Protein AF-A0A3P7IH01-F1 (afdb_monomer_lite)

Secondary structure (DSSP, 8-state):
-PPPPPPPP----PPPPPPPP----------SSS---S----SSHHHHHHHT--PPPTT-GGGSTT----TTHHHHHHHHHHHHTT--EEEE---TTS---HHHHHHHHHHHHHHHHTT-EEEE----S-GGG--HHHHHHHHHHHHHTT-S--

Foldseek 3Di:
DDDDDDDDDDDDDDDDDDDDDDDPDDDDDDDDDDDDDDDPDDPALLRCLQPPPPDDFQLVQVPDPPDDDDPCSNVVSVVSCVVQVRADEFEDEEAQQDADDPVVVVVLSNRLSNNVSRVHYYYHHYPCVDVVRHDVVSVVNVVVVSVVSVRDDD

Radius of gyration: 26.57 Å; chains: 1; bounding box: 42×63×87 Å

Sequence (154 aa):
MQPTMEEKPQEKKSVPKKNAEPKVNGLATVQENGFLEEGDGAATIEELMRTRAHFHKVGENYMTDGYITTPKTKELLKKHLEATGGKVITRFPPEPNGVLHIGHAKAININFGYAKAHNGLCNLRFDDTNPEKEEEKFFTAIEDMVHWLGKLSL

Structure (mmCIF, N/CA/C/O backbone):
data_AF-A0A3P7IH01-F1
#
_entry.id   AF-A0A3P7IH01-F1
#
loop_
_atom_site.group_PDB
_atom_site.id
_atom_site.type_symbol
_atom_site.label_atom_id
_atom_site.label_alt_id
_atom_site.label_comp_id
_atom_site.label_asym_id
_atom_site.label_entity_id
_atom_site.label_seq_id
_atom_site.pdbx_PDB_ins_code
_atom_site.Cartn_x
_atom_site.Cartn_y
_atom_site.Cartn_z
_atom_site.occupancy
_atom_site.B_iso_or_equiv
_atom_site.auth_seq_id
_atom_site.auth_comp_id
_atom_site.auth_asym_id
_atom_site.auth_atom_id
_atom_site.pdbx_PDB_model_num
ATOM 1 N N . MET A 1 1 ? -13.725 -37.115 -66.832 1.00 45.69 1 MET A N 1
ATOM 2 C CA . MET A 1 1 ? -12.923 -38.125 -66.111 1.00 45.69 1 MET A CA 1
ATOM 3 C C . MET A 1 1 ? -12.511 -37.515 -64.785 1.00 45.69 1 MET A C 1
ATOM 5 O O . MET A 1 1 ? -11.714 -36.589 -64.784 1.00 45.69 1 MET A O 1
ATOM 9 N N . GLN A 1 2 ? -13.150 -37.926 -63.692 1.00 40.12 2 GLN A N 1
ATOM 10 C CA . GLN A 1 2 ? -12.782 -37.510 -62.336 1.00 40.12 2 GLN A CA 1
ATOM 11 C C . GLN A 1 2 ? -11.767 -38.531 -61.791 1.00 40.12 2 GLN A C 1
ATOM 13 O O . GLN A 1 2 ? -12.016 -39.726 -61.963 1.00 40.12 2 GLN A O 1
ATOM 18 N N . PRO A 1 3 ? -10.638 -38.121 -61.188 1.00 46.41 3 PRO A N 1
ATOM 19 C CA . PRO A 1 3 ? -9.708 -39.064 -60.583 1.00 46.41 3 PRO A CA 1
ATOM 20 C C . PRO A 1 3 ? -10.254 -39.563 -59.242 1.00 46.41 3 PRO A C 1
ATOM 22 O O . PRO A 1 3 ? -10.639 -38.778 -58.376 1.00 46.41 3 PRO A O 1
ATOM 25 N N . THR A 1 4 ? -10.276 -40.882 -59.089 1.00 40.44 4 THR A N 1
ATOM 26 C CA . THR A 1 4 ? -10.541 -41.611 -57.848 1.00 40.44 4 THR A CA 1
ATOM 27 C C . THR A 1 4 ? -9.437 -41.330 -56.828 1.00 40.44 4 THR A C 1
ATOM 29 O O . THR A 1 4 ? -8.260 -41.515 -57.130 1.00 40.44 4 THR A O 1
ATOM 32 N N . MET A 1 5 ? -9.809 -40.880 -55.628 1.00 36.41 5 MET A N 1
ATOM 33 C CA . MET A 1 5 ? -8.887 -40.743 -54.500 1.00 36.41 5 MET A CA 1
ATOM 34 C C . MET A 1 5 ? -8.614 -42.127 -53.895 1.00 36.41 5 MET A C 1
ATOM 36 O O . MET A 1 5 ? -9.537 -42.795 -53.437 1.00 36.41 5 MET A O 1
ATOM 40 N N . GLU A 1 6 ? -7.353 -42.552 -53.907 1.00 42.59 6 GLU A N 1
ATOM 41 C CA . GLU A 1 6 ? -6.864 -43.718 -53.164 1.00 42.59 6 GLU A CA 1
ATOM 42 C C . GLU A 1 6 ? -6.748 -43.369 -51.669 1.00 42.59 6 GLU A C 1
ATOM 44 O O . GLU A 1 6 ? -6.002 -42.463 -51.284 1.00 42.59 6 GLU A O 1
ATOM 49 N N . GLU A 1 7 ? -7.482 -44.086 -50.814 1.00 39.97 7 GLU A N 1
ATOM 50 C CA . GLU A 1 7 ? -7.327 -44.027 -49.356 1.00 39.97 7 GLU A CA 1
ATOM 51 C C . GLU A 1 7 ? -5.996 -44.667 -48.928 1.00 39.97 7 GLU A C 1
ATOM 53 O O . GLU A 1 7 ? -5.745 -45.850 -49.166 1.00 39.97 7 GLU A O 1
ATOM 58 N N . LYS A 1 8 ? -5.144 -43.890 -48.248 1.00 40.56 8 LYS A N 1
ATOM 59 C CA . LYS A 1 8 ? -3.957 -44.401 -47.542 1.00 40.56 8 LYS A CA 1
ATOM 60 C C . LYS A 1 8 ? -4.315 -44.853 -46.115 1.00 40.56 8 LYS A C 1
ATOM 62 O O . LYS A 1 8 ? -5.170 -44.227 -45.488 1.00 40.56 8 LYS A O 1
ATOM 67 N N . PRO A 1 9 ? -3.639 -45.879 -45.556 1.00 35.44 9 PRO A N 1
ATOM 68 C CA . PRO A 1 9 ? -3.976 -46.436 -44.245 1.00 35.44 9 PRO A CA 1
ATOM 69 C C . PRO A 1 9 ? -3.736 -45.441 -43.102 1.00 35.44 9 PRO A C 1
ATOM 71 O O . PRO A 1 9 ? -2.691 -44.794 -43.033 1.00 35.44 9 PRO A O 1
ATOM 74 N N . GLN A 1 10 ? -4.695 -45.358 -42.177 1.00 36.25 10 GLN A N 1
ATOM 75 C CA . GLN A 1 10 ? -4.610 -44.553 -40.959 1.00 36.25 10 GLN A CA 1
ATOM 76 C C . GLN A 1 10 ? -3.562 -45.113 -39.986 1.00 36.25 10 GLN A C 1
ATOM 78 O O . GLN A 1 10 ? -3.721 -46.189 -39.407 1.00 36.25 10 GLN A O 1
ATOM 83 N N . GLU A 1 11 ? -2.508 -44.337 -39.758 1.00 35.19 11 GLU A N 1
ATOM 84 C CA . GLU A 1 11 ? -1.522 -44.567 -38.706 1.00 35.19 11 GLU A CA 1
ATOM 85 C C . GLU A 1 11 ? -2.093 -44.075 -37.361 1.00 35.19 11 GLU A C 1
ATOM 87 O O . GLU A 1 11 ? -2.441 -42.901 -37.198 1.00 35.19 11 GLU A O 1
ATOM 92 N N . LYS A 1 12 ? -2.242 -44.986 -36.388 1.00 32.56 12 LYS A N 1
ATOM 93 C CA . LYS A 1 12 ? -2.758 -44.690 -35.041 1.00 32.56 12 LYS A CA 1
ATOM 94 C C . LYS A 1 12 ? -1.818 -43.726 -34.310 1.00 32.56 12 LYS A C 1
ATOM 96 O O . LYS A 1 12 ? -0.828 -44.152 -33.721 1.00 32.56 12 LYS A O 1
ATOM 101 N N . LYS A 1 13 ? -2.155 -42.435 -34.281 1.00 33.88 13 LYS A N 1
ATOM 102 C CA . LYS A 1 13 ? -1.492 -41.461 -33.404 1.00 33.88 13 LYS A CA 1
ATOM 103 C C . LYS A 1 13 ? -2.067 -41.551 -31.992 1.00 33.88 13 LYS A C 1
ATOM 105 O O . LYS A 1 13 ? -3.245 -41.302 -31.752 1.00 33.88 13 LYS A O 1
ATOM 110 N N . SER A 1 14 ? -1.198 -41.945 -31.070 1.00 34.38 14 SER A N 1
ATOM 111 C CA . SER A 1 14 ? -1.418 -41.994 -29.629 1.00 34.38 14 SER A CA 1
ATOM 112 C C . SER A 1 14 ? -1.836 -40.633 -29.066 1.00 34.38 14 SER A C 1
ATOM 114 O O . SER A 1 14 ? -1.200 -39.616 -29.338 1.00 34.38 14 SER A O 1
ATOM 116 N N . VAL A 1 15 ? -2.882 -40.644 -28.242 1.00 38.31 15 VAL A N 1
ATOM 117 C CA . VAL A 1 15 ? -3.425 -39.499 -27.498 1.00 38.31 15 VAL A CA 1
ATOM 118 C C . VAL A 1 15 ? -2.343 -38.858 -26.605 1.00 38.31 15 VAL A C 1
ATOM 120 O O . VAL A 1 15 ? -1.690 -39.590 -25.853 1.00 38.31 15 VAL A O 1
ATOM 123 N N . PRO A 1 16 ? -2.155 -37.522 -26.614 1.00 34.38 16 PRO A N 1
ATOM 124 C CA . PRO A 1 16 ? -1.262 -36.853 -25.672 1.00 34.38 16 PRO A CA 1
ATOM 125 C C . PRO A 1 16 ? -1.839 -36.939 -24.255 1.00 34.38 16 PRO A C 1
ATOM 127 O O . PRO A 1 16 ? -2.965 -36.512 -23.995 1.00 34.38 16 PRO A O 1
ATOM 130 N N . LYS A 1 17 ? -1.066 -37.513 -23.329 1.00 36.84 17 LYS A N 1
ATOM 131 C CA . LYS A 1 17 ? -1.395 -37.556 -21.900 1.00 36.84 17 LYS A CA 1
ATOM 132 C C . LYS A 1 17 ? -1.439 -36.130 -21.338 1.00 36.84 17 LYS A C 1
ATOM 134 O O . LYS A 1 17 ? -0.552 -35.328 -21.613 1.00 36.84 17 LYS A O 1
ATOM 139 N N . LYS A 1 18 ? -2.468 -35.844 -20.531 1.00 33.91 18 LYS A N 1
ATOM 140 C CA . LYS A 1 18 ? -2.603 -34.624 -19.722 1.00 33.91 18 LYS A CA 1
ATOM 141 C C . LYS A 1 18 ? -1.321 -34.400 -18.912 1.00 33.91 18 LYS A C 1
ATOM 143 O O . LYS A 1 18 ? -0.976 -35.245 -18.087 1.00 33.91 18 LYS A O 1
ATOM 148 N N . ASN A 1 19 ? -0.647 -33.274 -19.133 1.00 32.19 19 ASN A N 1
ATOM 149 C CA . ASN A 1 19 ? 0.441 -32.836 -18.266 1.00 32.19 19 ASN A CA 1
ATOM 150 C C . ASN A 1 19 ? -0.151 -32.436 -16.913 1.00 32.19 19 ASN A C 1
ATOM 152 O O . ASN A 1 19 ? -0.986 -31.538 -16.831 1.00 32.19 19 ASN A O 1
ATOM 156 N N . ALA A 1 20 ? 0.248 -33.170 -15.878 1.00 35.03 20 ALA A N 1
ATOM 157 C CA . ALA A 1 20 ? -0.056 -32.871 -14.492 1.00 35.03 20 ALA A CA 1
ATOM 158 C C . ALA A 1 20 ? 0.712 -31.619 -14.046 1.00 35.03 20 ALA A C 1
ATOM 160 O O . ALA A 1 20 ? 1.873 -31.431 -14.412 1.00 35.03 20 ALA A O 1
ATOM 161 N N . GLU A 1 21 ? 0.053 -30.785 -13.247 1.00 35.62 21 GLU A N 1
ATOM 162 C CA . GLU A 1 21 ? 0.650 -29.654 -12.537 1.00 35.62 21 GLU A CA 1
ATOM 163 C C . GLU A 1 21 ? 1.871 -30.115 -11.716 1.00 35.62 21 GLU A C 1
ATOM 165 O O . GLU A 1 21 ? 1.840 -31.207 -11.129 1.00 35.62 21 GLU A O 1
ATOM 170 N N . PRO A 1 22 ? 2.958 -29.324 -11.649 1.00 32.50 22 PRO A N 1
ATOM 171 C CA . PRO A 1 22 ? 4.125 -29.707 -10.877 1.00 32.50 22 PRO A CA 1
ATOM 172 C C . PRO A 1 22 ? 3.792 -29.639 -9.384 1.00 32.50 22 PRO A C 1
ATOM 174 O O . PRO A 1 22 ? 3.642 -28.568 -8.798 1.00 32.50 22 PRO A O 1
ATOM 177 N N . LYS A 1 23 ? 3.696 -30.817 -8.763 1.00 32.00 23 LYS A N 1
ATOM 178 C CA . LYS A 1 23 ? 3.691 -30.981 -7.310 1.00 32.00 23 LYS A CA 1
ATOM 179 C C . LYS A 1 23 ? 5.056 -30.554 -6.774 1.00 32.00 23 LYS A C 1
ATOM 181 O O . LYS A 1 23 ? 6.050 -31.244 -6.996 1.00 32.00 23 LYS A O 1
ATOM 186 N N . VAL A 1 24 ? 5.105 -29.424 -6.075 1.00 32.66 24 VAL A N 1
ATOM 187 C CA . VAL A 1 24 ? 6.288 -29.013 -5.314 1.00 32.66 24 VAL A CA 1
ATOM 188 C C . VAL A 1 24 ? 6.367 -29.909 -4.080 1.00 32.66 24 VAL A C 1
ATOM 190 O O . VAL A 1 24 ? 5.693 -29.681 -3.080 1.00 32.66 24 VAL A O 1
ATOM 193 N N . ASN A 1 25 ? 7.147 -30.983 -4.190 1.00 35.75 25 ASN A N 1
ATOM 194 C CA . ASN A 1 25 ? 7.535 -31.808 -3.055 1.00 35.75 25 ASN A CA 1
ATOM 195 C C . ASN A 1 25 ? 8.582 -31.058 -2.228 1.00 35.75 25 ASN A C 1
ATOM 197 O O . ASN A 1 25 ? 9.553 -30.531 -2.773 1.00 35.75 25 ASN A O 1
ATOM 201 N N . GLY A 1 26 ? 8.365 -31.025 -0.913 1.00 40.00 26 GLY A N 1
ATOM 202 C CA . GLY A 1 26 ? 9.284 -30.442 0.053 1.00 40.00 26 GLY A CA 1
ATOM 203 C C . GLY A 1 26 ? 10.665 -31.093 0.007 1.00 40.00 26 GLY A C 1
ATOM 204 O O . GLY A 1 26 ? 10.795 -32.299 -0.204 1.00 40.00 26 GLY A O 1
ATOM 205 N N . LEU A 1 27 ? 11.694 -30.277 0.222 1.00 34.97 27 LEU A N 1
ATOM 206 C CA . LEU A 1 27 ? 13.046 -30.746 0.489 1.00 34.97 27 LEU A CA 1
ATOM 207 C C . LEU A 1 27 ? 13.344 -30.589 1.981 1.00 34.97 27 LEU A C 1
ATOM 209 O O . LEU A 1 27 ? 13.357 -29.480 2.507 1.00 34.97 27 LEU A O 1
ATOM 213 N N . ALA A 1 28 ? 13.653 -31.710 2.618 1.00 34.69 28 ALA A N 1
ATOM 214 C CA . ALA A 1 28 ? 14.488 -31.812 3.807 1.00 34.69 28 ALA A CA 1
ATOM 215 C C . ALA A 1 28 ? 15.398 -33.033 3.583 1.00 34.69 28 ALA A C 1
ATOM 217 O O . ALA A 1 28 ? 14.927 -34.009 3.006 1.00 34.69 28 ALA A O 1
ATOM 218 N N . THR A 1 29 ? 16.674 -33.130 3.947 1.00 28.78 29 THR A N 1
ATOM 219 C CA . THR A 1 29 ? 17.760 -32.264 4.447 1.00 28.78 29 THR A CA 1
ATOM 220 C C . THR A 1 29 ? 19.034 -33.126 4.290 1.00 28.78 29 THR A C 1
ATOM 222 O O . THR A 1 29 ? 18.936 -34.352 4.245 1.00 28.78 29 THR A O 1
ATOM 225 N N . VAL A 1 30 ? 20.237 -32.545 4.249 1.00 29.70 30 VAL A N 1
ATOM 226 C CA . VAL A 1 30 ? 21.469 -33.286 4.599 1.00 29.70 30 VAL A CA 1
ATOM 227 C C . VAL A 1 30 ? 22.173 -32.506 5.704 1.00 29.70 30 VAL A C 1
ATOM 229 O O . VAL A 1 30 ? 22.462 -31.326 5.524 1.00 29.70 30 VAL A O 1
ATOM 232 N N . GLN A 1 31 ? 22.412 -33.154 6.845 1.00 40.12 31 GLN A N 1
ATOM 233 C CA . GLN A 1 31 ? 23.268 -32.658 7.923 1.00 40.12 31 GLN A CA 1
ATOM 234 C C . GLN A 1 31 ? 24.487 -33.570 8.051 1.00 40.12 31 GLN A C 1
ATOM 236 O O . GLN A 1 31 ? 24.334 -34.769 8.263 1.00 40.12 31 GLN A O 1
ATOM 241 N N . GLU A 1 32 ? 25.672 -32.973 8.068 1.00 40.84 32 GLU A N 1
ATOM 242 C CA . GLU A 1 32 ? 26.708 -33.365 9.020 1.00 40.84 32 GLU A CA 1
ATOM 243 C C . GLU A 1 32 ? 27.111 -32.086 9.763 1.00 40.84 32 GLU A C 1
ATOM 245 O O . GLU A 1 32 ? 27.741 -31.195 9.201 1.00 40.84 32 GLU A O 1
ATOM 250 N N . ASN A 1 33 ? 26.690 -32.003 11.027 1.00 43.03 33 ASN A N 1
ATOM 251 C CA . ASN A 1 33 ? 26.992 -30.968 12.025 1.00 43.03 33 ASN A CA 1
ATOM 252 C C . ASN A 1 33 ? 26.221 -29.636 11.927 1.00 43.03 33 ASN A C 1
ATOM 254 O O . ASN A 1 33 ? 26.662 -28.672 11.308 1.00 43.03 33 ASN A O 1
ATOM 258 N N . GLY A 1 34 ? 25.125 -29.560 12.691 1.00 42.22 34 GLY A N 1
ATOM 259 C CA . GLY A 1 34 ? 24.487 -28.307 13.105 1.00 42.22 34 GLY A CA 1
ATOM 260 C C . GLY A 1 34 ? 22.971 -28.365 12.967 1.00 42.22 34 GLY A C 1
ATOM 261 O O . GLY A 1 34 ? 22.454 -28.239 11.864 1.00 42.22 34 GLY A O 1
ATOM 262 N N . PHE A 1 35 ? 22.285 -28.583 14.088 1.00 35.53 35 PHE A N 1
ATOM 263 C CA . PHE A 1 35 ? 20.829 -28.620 14.255 1.00 35.53 35 PHE A CA 1
ATOM 264 C C . PHE A 1 35 ? 20.038 -27.766 13.243 1.00 35.53 35 PHE A C 1
ATOM 266 O O . PHE A 1 35 ? 20.150 -26.544 13.215 1.00 35.53 35 PHE A O 1
ATOM 273 N N . LEU A 1 36 ? 19.175 -28.418 12.465 1.00 42.56 36 LEU A N 1
ATOM 274 C CA . LEU A 1 36 ? 18.009 -27.806 11.834 1.00 42.56 36 LEU A CA 1
ATOM 275 C C . LEU A 1 36 ? 16.825 -28.136 12.738 1.00 42.56 36 LEU A C 1
ATOM 277 O O . LEU A 1 36 ? 16.324 -29.259 12.711 1.00 42.56 36 LEU A O 1
ATOM 281 N N . GLU A 1 37 ? 16.445 -27.180 13.581 1.00 46.78 37 GLU A N 1
ATOM 282 C CA . GLU A 1 37 ? 15.165 -27.240 14.281 1.00 46.78 37 GLU A CA 1
ATOM 283 C C . GLU A 1 37 ? 14.012 -27.100 13.278 1.00 46.78 37 GLU A C 1
ATOM 285 O O . GLU A 1 37 ? 14.145 -26.447 12.237 1.00 46.78 37 GLU A O 1
ATOM 290 N N . GLU A 1 38 ? 12.893 -27.759 13.580 1.00 48.78 38 GLU A N 1
ATOM 291 C CA . GLU A 1 38 ? 11.676 -27.777 12.767 1.00 48.78 38 GLU A CA 1
ATOM 292 C C . GLU A 1 38 ? 11.232 -26.343 12.430 1.00 48.78 38 GLU A C 1
ATOM 294 O O . GLU A 1 38 ? 10.954 -25.524 13.304 1.00 48.78 38 GLU A O 1
ATOM 299 N N . GLY A 1 39 ? 11.265 -26.016 11.135 1.00 52.12 39 GLY A N 1
ATOM 300 C CA . GLY A 1 39 ? 11.350 -24.640 10.657 1.00 52.12 39 GLY A CA 1
ATOM 301 C C . GLY A 1 39 ? 10.124 -23.783 10.965 1.00 52.12 39 GLY A C 1
ATOM 302 O O . GLY A 1 39 ? 9.042 -24.006 10.430 1.00 52.12 39 GLY A O 1
ATOM 303 N N . ASP A 1 40 ? 10.356 -22.712 11.720 1.00 66.00 40 ASP A N 1
ATOM 304 C CA . ASP A 1 40 ? 9.446 -21.611 12.059 1.00 66.00 40 ASP A CA 1
ATOM 305 C C . ASP A 1 40 ? 9.053 -20.716 10.848 1.00 66.00 40 ASP A C 1
ATOM 307 O O . ASP A 1 40 ? 8.863 -19.505 10.962 1.00 66.00 40 ASP A O 1
ATOM 311 N N . GLY A 1 41 ? 8.993 -21.287 9.643 1.00 65.31 41 GLY A N 1
ATOM 312 C CA . GLY A 1 41 ? 8.734 -20.580 8.387 1.00 65.31 41 GLY A CA 1
ATOM 313 C C . GLY A 1 41 ? 7.247 -20.494 8.031 1.00 65.31 41 GLY A C 1
ATOM 314 O O . GLY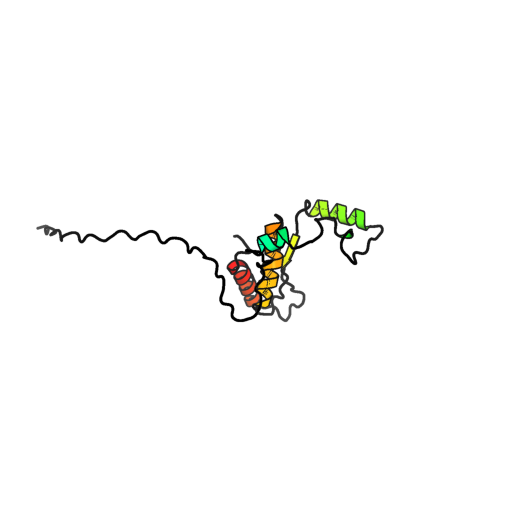 A 1 41 ? 6.423 -21.238 8.550 1.00 65.31 41 GLY A O 1
ATOM 315 N N . ALA A 1 42 ? 6.898 -19.590 7.114 1.00 79.94 42 ALA A N 1
ATOM 316 C CA . ALA A 1 42 ? 5.601 -19.584 6.431 1.00 79.94 42 ALA A CA 1
ATOM 317 C C . ALA A 1 42 ? 5.780 -20.121 5.003 1.00 79.94 42 ALA A C 1
ATOM 319 O O . ALA A 1 42 ? 6.762 -19.778 4.340 1.00 79.94 42 ALA A O 1
ATOM 320 N N . ALA A 1 43 ? 4.835 -20.923 4.506 1.00 84.00 43 ALA A N 1
ATOM 321 C CA . ALA A 1 43 ? 4.909 -21.512 3.168 1.00 84.00 43 ALA A CA 1
ATOM 322 C C . ALA A 1 43 ? 4.619 -20.489 2.059 1.00 84.00 43 ALA A C 1
ATOM 324 O O . ALA A 1 43 ? 5.046 -20.656 0.916 1.00 84.00 43 ALA A O 1
ATOM 325 N N . THR A 1 44 ? 3.900 -19.409 2.383 1.00 86.56 44 THR A N 1
ATOM 326 C CA . THR A 1 44 ? 3.606 -18.316 1.450 1.00 86.56 44 THR A CA 1
ATOM 327 C C . THR A 1 44 ? 3.749 -16.949 2.110 1.00 86.56 44 THR A C 1
ATOM 329 O O . THR A 1 44 ? 3.630 -16.803 3.327 1.00 86.56 44 THR A O 1
ATOM 332 N N . ILE A 1 45 ? 3.940 -15.908 1.292 1.00 85.44 45 ILE A N 1
ATOM 333 C CA . ILE A 1 45 ? 3.915 -14.526 1.788 1.00 85.44 45 ILE A CA 1
ATOM 334 C C . ILE A 1 45 ? 2.550 -14.168 2.387 1.00 85.44 45 ILE A C 1
ATOM 336 O O . ILE A 1 45 ? 2.484 -13.431 3.359 1.00 85.44 45 ILE A O 1
ATOM 340 N N . GLU A 1 46 ? 1.459 -14.702 1.835 1.00 84.62 46 GLU A N 1
ATOM 341 C CA . GLU A 1 46 ? 0.108 -14.437 2.331 1.00 84.62 46 GLU A CA 1
ATOM 342 C C . GLU A 1 46 ? -0.087 -15.011 3.738 1.00 84.62 46 GLU A C 1
ATOM 344 O O . GLU A 1 46 ? -0.594 -14.324 4.621 1.00 84.62 46 GLU A O 1
ATOM 349 N N . GLU A 1 47 ? 0.383 -16.238 3.964 1.00 87.50 47 GLU A N 1
ATOM 350 C CA . GLU A 1 47 ? 0.404 -16.861 5.284 1.00 87.50 47 GLU A CA 1
ATOM 351 C C . GLU A 1 47 ? 1.245 -16.043 6.266 1.00 87.50 47 GLU A C 1
ATOM 353 O O . GLU A 1 47 ? 0.737 -15.672 7.322 1.00 87.50 47 GLU A O 1
ATOM 358 N N . LEU A 1 48 ? 2.476 -15.674 5.885 1.00 88.88 48 LEU A N 1
ATOM 359 C CA . LEU A 1 48 ? 3.354 -14.843 6.714 1.00 88.88 48 LEU A CA 1
ATOM 360 C C . LEU A 1 48 ? 2.652 -13.551 7.164 1.00 88.88 48 LEU A C 1
ATOM 362 O O . LEU A 1 48 ? 2.698 -13.182 8.338 1.00 88.88 48 LEU A O 1
ATOM 366 N N . MET A 1 49 ? 1.975 -12.879 6.228 1.00 90.56 49 MET A N 1
ATOM 367 C CA . MET A 1 49 ? 1.276 -11.614 6.467 1.00 90.56 49 MET A CA 1
ATOM 368 C C . MET A 1 49 ? 0.026 -11.759 7.341 1.00 90.56 49 MET A C 1
ATOM 370 O O . MET A 1 49 ? -0.381 -10.780 7.966 1.00 90.56 49 MET A O 1
ATOM 374 N N . ARG A 1 50 ? -0.593 -12.945 7.394 1.00 86.19 50 ARG A N 1
ATOM 375 C CA . ARG A 1 50 ? -1.743 -13.215 8.273 1.00 86.19 50 ARG A CA 1
ATOM 376 C C . ARG A 1 50 ? -1.333 -13.644 9.673 1.00 86.19 50 ARG A C 1
ATOM 378 O O . ARG A 1 50 ? -1.991 -13.257 10.631 1.00 86.19 50 ARG A O 1
ATOM 385 N N . THR A 1 51 ? -0.306 -14.480 9.788 1.00 84.44 51 THR A N 1
ATOM 386 C CA . THR A 1 51 ? -0.037 -15.215 11.033 1.00 84.44 51 THR A CA 1
ATOM 387 C C . THR A 1 51 ? 1.072 -14.596 11.869 1.00 84.44 51 THR A C 1
ATOM 389 O O . THR A 1 51 ? 1.038 -14.706 13.092 1.00 84.44 51 THR A O 1
ATOM 392 N N . ARG A 1 52 ? 2.048 -13.939 11.232 1.00 84.62 52 ARG A N 1
ATOM 393 C CA . ARG A 1 52 ? 3.301 -13.524 11.888 1.00 84.62 52 ARG A CA 1
ATOM 394 C C . ARG A 1 52 ? 3.538 -12.021 11.881 1.00 84.62 52 ARG A C 1
ATOM 396 O O . ARG A 1 52 ? 4.333 -11.511 12.665 1.00 84.62 52 ARG A O 1
ATOM 403 N N . ALA A 1 53 ? 2.864 -11.297 10.994 1.00 83.50 53 ALA A N 1
ATOM 404 C CA . ALA A 1 53 ? 2.928 -9.846 10.953 1.00 83.50 53 ALA A CA 1
ATOM 405 C C . ALA A 1 53 ? 1.945 -9.243 11.972 1.00 83.50 53 ALA A C 1
ATOM 407 O O . ALA A 1 53 ? 0.762 -9.066 11.687 1.00 83.50 53 ALA A O 1
ATOM 408 N N . HIS A 1 54 ? 2.436 -8.924 13.171 1.00 88.19 54 HIS A N 1
ATOM 409 C CA . HIS A 1 54 ? 1.642 -8.309 14.240 1.00 88.19 54 HIS A CA 1
ATOM 410 C C . HIS A 1 54 ? 1.474 -6.798 14.030 1.00 88.19 54 HIS A C 1
ATOM 412 O O . HIS A 1 54 ? 2.019 -5.980 14.770 1.00 88.19 54 HIS A O 1
ATOM 418 N N . PHE A 1 55 ? 0.730 -6.418 12.995 1.00 94.56 55 PHE A N 1
ATOM 419 C CA . PHE A 1 55 ? 0.348 -5.028 12.770 1.00 94.56 55 PHE A CA 1
ATOM 420 C C . PHE A 1 55 ? -0.976 -4.681 13.464 1.00 94.56 55 PHE A C 1
ATOM 422 O O . PHE A 1 55 ? -1.810 -5.542 13.742 1.00 94.56 55 PHE A O 1
ATOM 429 N N . HIS A 1 56 ? -1.161 -3.390 13.739 1.00 95.31 56 HIS A N 1
ATOM 430 C CA . HIS A 1 56 ? -2.416 -2.838 14.245 1.00 95.31 56 HIS A CA 1
ATOM 431 C C . HIS A 1 56 ? -3.568 -3.054 13.253 1.00 95.31 56 HIS A C 1
ATOM 433 O O . HIS A 1 56 ? -3.358 -3.140 12.038 1.00 95.31 56 HIS A O 1
ATOM 439 N N . LYS A 1 57 ? -4.804 -3.080 13.762 1.00 96.19 57 LYS A N 1
ATOM 440 C CA . LYS A 1 57 ? -5.996 -3.073 12.908 1.00 96.19 57 LYS A CA 1
ATOM 441 C C . LYS A 1 57 ? -6.225 -1.684 12.320 1.00 96.19 57 LYS A C 1
ATOM 443 O O . LYS A 1 57 ? -5.783 -0.673 12.864 1.00 96.19 57 LYS A O 1
ATOM 448 N N . VAL A 1 58 ? -6.963 -1.619 11.217 1.00 97.38 58 VAL A N 1
ATOM 449 C CA . VAL A 1 58 ? -7.321 -0.348 10.574 1.00 97.38 58 VAL A CA 1
ATOM 450 C C . VAL A 1 58 ? -8.077 0.546 11.564 1.00 97.38 58 VAL A C 1
ATOM 452 O O . VAL A 1 58 ? -9.048 0.113 12.178 1.00 97.38 58 VAL A O 1
ATOM 455 N N . GLY A 1 59 ? -7.616 1.789 11.730 1.00 97.25 59 GLY A N 1
ATOM 456 C CA . GLY A 1 59 ? -8.164 2.743 12.702 1.00 97.25 59 GLY A CA 1
ATOM 457 C C . GLY A 1 59 ? -7.586 2.639 14.120 1.00 97.25 59 GLY A C 1
ATOM 458 O O . GLY A 1 59 ? -7.865 3.508 14.943 1.00 97.25 59 GLY A O 1
ATOM 459 N N . GLU A 1 60 ? -6.743 1.643 14.404 1.00 97.69 60 GLU A N 1
ATOM 460 C CA . GLU A 1 60 ? -6.085 1.443 15.706 1.00 97.69 60 GLU A CA 1
ATOM 461 C C . GLU A 1 60 ? -4.622 1.922 15.706 1.00 97.69 60 GLU A C 1
ATOM 463 O O . GLU A 1 60 ? -3.795 1.447 16.481 1.00 97.69 60 GLU A O 1
ATOM 468 N N . ASN A 1 61 ? -4.269 2.886 14.848 1.00 97.31 61 ASN A N 1
ATOM 469 C CA . ASN A 1 61 ? -2.892 3.387 14.720 1.00 97.31 61 ASN A CA 1
ATOM 470 C C . ASN A 1 61 ? -2.307 3.879 16.055 1.00 97.31 61 ASN A C 1
ATOM 472 O O . ASN A 1 61 ? -1.118 3.739 16.299 1.00 97.31 61 ASN A O 1
ATOM 476 N N . TYR A 1 62 ? -3.149 4.403 16.946 1.00 96.62 62 TYR A N 1
ATOM 477 C CA . TYR A 1 62 ? -2.751 4.870 18.276 1.00 96.62 62 TYR A CA 1
ATOM 478 C C . TYR A 1 62 ? -2.211 3.776 19.207 1.00 96.62 62 TYR A C 1
ATOM 480 O O . TYR A 1 62 ? -1.710 4.102 20.279 1.00 96.62 62 TYR A O 1
ATOM 488 N N . MET A 1 63 ? -2.336 2.500 18.834 1.00 95.94 63 MET A N 1
ATOM 489 C CA . MET A 1 63 ? -1.812 1.370 19.604 1.00 95.94 63 MET A CA 1
ATOM 490 C C . MET A 1 63 ? -0.379 0.997 19.210 1.00 95.94 63 MET A C 1
ATOM 492 O O . MET A 1 63 ? 0.230 0.165 19.877 1.00 95.94 63 MET A O 1
ATOM 496 N N . THR A 1 64 ? 0.164 1.568 18.130 1.00 95.75 64 THR A N 1
ATOM 497 C CA . THR A 1 64 ? 1.537 1.278 17.705 1.00 95.75 64 THR A CA 1
ATOM 498 C C . THR A 1 64 ? 2.545 2.085 18.508 1.00 95.75 64 THR A C 1
ATOM 500 O O . THR A 1 64 ? 2.296 3.246 18.838 1.00 95.75 64 THR A O 1
ATOM 503 N N . ASP A 1 65 ? 3.714 1.495 18.745 1.00 96.06 65 ASP A N 1
ATOM 504 C CA . ASP A 1 65 ? 4.817 2.180 19.412 1.00 96.06 65 ASP A CA 1
ATOM 505 C C . ASP A 1 65 ? 5.204 3.481 18.684 1.00 96.06 65 ASP A C 1
ATOM 507 O O . ASP A 1 65 ? 5.181 3.562 17.453 1.00 96.06 65 ASP A O 1
ATOM 511 N N . GLY A 1 66 ? 5.497 4.526 19.458 1.00 96.06 66 GLY A N 1
ATOM 512 C CA . GLY A 1 66 ? 5.825 5.860 18.951 1.00 96.06 66 GLY A CA 1
ATOM 513 C C . GLY A 1 66 ? 4.663 6.677 18.361 1.00 96.06 66 GLY A C 1
ATOM 514 O O . GLY A 1 66 ? 4.894 7.807 17.924 1.00 96.06 66 GLY A O 1
ATOM 515 N N . TYR A 1 67 ? 3.420 6.177 18.339 1.00 97.12 67 TYR A N 1
ATOM 516 C CA . TYR A 1 67 ? 2.294 6.959 17.819 1.00 97.12 67 TYR A CA 1
ATOM 517 C C . TYR A 1 67 ? 1.943 8.136 18.741 1.00 97.12 67 TYR A C 1
ATOM 519 O O . TYR A 1 67 ? 1.607 7.960 19.911 1.00 97.12 67 TYR A O 1
ATOM 527 N N . ILE A 1 68 ? 1.956 9.357 18.198 1.00 97.00 68 ILE A N 1
ATOM 528 C CA . ILE A 1 68 ? 1.623 10.571 18.952 1.00 97.00 68 ILE A CA 1
ATOM 529 C C . ILE A 1 68 ? 0.123 10.849 18.854 1.00 97.00 68 ILE A C 1
ATOM 531 O O . ILE A 1 68 ? -0.408 11.175 17.790 1.00 97.00 68 ILE A O 1
ATOM 535 N N . THR A 1 69 ? -0.571 10.784 19.989 1.00 97.50 69 THR A N 1
ATOM 536 C CA . THR A 1 69 ? -1.978 11.187 20.073 1.00 97.50 69 THR A CA 1
ATOM 537 C C . THR A 1 69 ? -2.109 12.685 20.333 1.00 97.50 69 THR A C 1
ATOM 539 O O . THR A 1 69 ? -1.522 13.220 21.271 1.00 97.50 69 THR A O 1
ATOM 542 N N . THR A 1 70 ? -2.936 13.356 19.538 1.00 97.69 70 THR A N 1
ATOM 543 C CA . THR A 1 70 ? -3.299 14.772 19.676 1.00 97.69 70 THR A CA 1
ATOM 544 C C . THR A 1 70 ? -4.786 14.898 20.027 1.00 97.69 70 THR A C 1
ATOM 546 O O . THR A 1 70 ? -5.540 13.934 19.844 1.00 97.69 70 THR A O 1
ATOM 549 N N . PRO A 1 71 ? -5.275 16.088 20.428 1.00 98.38 71 PRO A N 1
ATOM 550 C CA . PRO A 1 71 ? -6.710 16.308 20.632 1.00 98.38 71 PRO A CA 1
ATOM 551 C C . PRO A 1 71 ? -7.578 15.976 19.404 1.00 98.38 71 PRO A C 1
ATOM 553 O O . PRO A 1 71 ? -8.749 15.639 19.556 1.00 98.38 71 PRO A O 1
ATOM 556 N N . LYS A 1 72 ? -7.007 16.016 18.188 1.00 98.00 72 LYS A N 1
ATOM 557 C CA . LYS A 1 72 ? -7.709 15.712 16.929 1.00 98.00 72 LYS A CA 1
ATOM 558 C C . LYS A 1 72 ? -7.657 14.237 16.524 1.00 98.00 72 LYS A C 1
ATOM 560 O O . LYS A 1 72 ? -8.368 13.845 15.604 1.00 98.00 72 LYS A O 1
ATOM 565 N N . THR A 1 73 ? -6.845 13.401 17.176 1.00 97.88 73 THR A N 1
ATOM 566 C CA . THR A 1 73 ? -6.587 12.021 16.724 1.00 97.88 73 THR A CA 1
ATOM 567 C C . THR A 1 73 ? -7.865 11.199 16.569 1.00 97.88 73 THR A C 1
ATOM 569 O O . THR A 1 73 ? -8.040 10.543 15.547 1.00 97.88 73 THR A O 1
ATOM 572 N N . LYS A 1 74 ? -8.797 11.277 17.527 1.00 97.56 74 LYS A N 1
ATOM 573 C CA . LYS A 1 74 ? -10.066 10.533 17.446 1.00 97.56 74 LYS A CA 1
ATOM 574 C C . LYS A 1 74 ? -10.917 10.958 16.247 1.00 97.56 74 LYS A C 1
ATOM 576 O O . LYS A 1 74 ? -11.479 10.110 15.562 1.00 97.56 74 LYS A O 1
ATOM 581 N N . GLU A 1 75 ? -10.992 12.260 15.981 1.00 98.25 75 GLU A N 1
ATOM 582 C CA . GLU A 1 75 ? -11.736 12.800 14.840 1.00 98.25 75 GLU A CA 1
ATOM 583 C C . GLU A 1 75 ? -11.112 12.357 13.509 1.00 98.25 75 GLU A C 1
ATOM 585 O O . GLU A 1 75 ? -11.821 11.920 12.604 1.00 98.25 75 GLU A O 1
ATOM 590 N N . LEU A 1 76 ? -9.782 12.423 13.403 1.00 98.50 76 LEU A N 1
ATOM 591 C CA . LEU A 1 76 ? -9.052 12.027 12.198 1.00 98.50 76 LEU A CA 1
ATOM 592 C C . LEU A 1 76 ? -9.185 10.528 11.911 1.00 98.50 76 LEU A C 1
ATOM 594 O O . LEU A 1 76 ? -9.415 10.155 10.765 1.00 98.50 76 LEU A O 1
ATOM 598 N N . LEU A 1 77 ? -9.100 9.674 12.936 1.00 98.31 77 LEU A N 1
ATOM 599 C CA . LEU A 1 77 ? -9.292 8.230 12.777 1.00 98.31 77 LEU A CA 1
ATOM 600 C C . LEU A 1 77 ? -10.731 7.882 12.385 1.00 98.31 77 LEU A C 1
ATOM 602 O O . LEU A 1 77 ? -10.935 6.997 11.559 1.00 98.31 77 LEU A O 1
ATOM 606 N N . LYS A 1 78 ? -11.727 8.614 12.901 1.00 98.19 78 LYS A N 1
ATOM 607 C CA . LYS A 1 78 ? -13.119 8.459 12.462 1.00 98.19 78 LYS A CA 1
ATOM 608 C C . LYS A 1 78 ? -13.272 8.783 10.972 1.00 98.19 78 LYS A C 1
ATOM 610 O O . LYS A 1 78 ? -13.783 7.955 10.226 1.00 98.19 78 LYS A O 1
ATOM 615 N N . LYS A 1 79 ? -12.762 9.939 10.528 1.00 98.56 79 LYS A N 1
ATOM 616 C CA . LYS A 1 79 ? -12.765 10.336 9.106 1.00 98.56 79 LYS A CA 1
ATOM 617 C C . LYS A 1 79 ? -12.012 9.335 8.229 1.00 98.56 79 LYS A C 1
ATOM 619 O O . LYS A 1 79 ? -12.444 9.029 7.123 1.00 98.56 79 LYS A O 1
ATOM 624 N N . HIS A 1 80 ? -10.897 8.807 8.728 1.00 98.38 80 HIS A N 1
ATOM 625 C CA . HIS A 1 80 ? -10.141 7.761 8.052 1.00 98.38 80 HIS A CA 1
ATOM 626 C C . HIS A 1 80 ? -10.989 6.500 7.851 1.00 98.38 80 HIS A C 1
ATOM 628 O O . HIS A 1 80 ? -11.070 6.011 6.732 1.00 98.38 80 HIS A O 1
ATOM 634 N N . LEU A 1 81 ? -11.656 6.002 8.896 1.00 98.31 81 LEU A N 1
ATOM 635 C CA . LEU A 1 81 ? -12.510 4.815 8.801 1.00 98.31 81 LEU A CA 1
ATOM 636 C C . LEU A 1 81 ? -13.692 5.014 7.846 1.00 98.31 81 LEU A C 1
ATOM 638 O O . LEU A 1 81 ? -14.022 4.095 7.101 1.00 98.31 81 LEU A O 1
ATOM 642 N N . GLU A 1 82 ? -14.295 6.204 7.830 1.00 98.25 82 GLU A N 1
ATOM 643 C CA . GLU A 1 82 ? -15.343 6.563 6.866 1.00 98.25 82 GLU A CA 1
ATOM 644 C C . GLU A 1 82 ? -14.818 6.521 5.422 1.00 98.25 82 GLU A C 1
ATOM 646 O O . GLU A 1 82 ? -15.476 5.967 4.544 1.00 98.25 82 GLU A O 1
ATOM 651 N N . ALA A 1 83 ? -13.613 7.045 5.178 1.00 97.69 83 ALA A N 1
ATOM 652 C CA . ALA A 1 83 ? -13.007 7.071 3.848 1.00 97.69 83 ALA A CA 1
ATOM 653 C C . ALA A 1 83 ? -12.525 5.691 3.366 1.00 97.69 83 ALA A C 1
ATOM 655 O O . ALA A 1 83 ? -12.599 5.392 2.175 1.00 97.69 83 ALA A O 1
ATOM 656 N N . THR A 1 84 ? -12.011 4.848 4.265 1.00 97.56 84 THR A N 1
ATOM 657 C CA . THR A 1 84 ? -11.440 3.538 3.904 1.00 97.56 84 THR A CA 1
ATOM 658 C C . THR A 1 84 ? -12.430 2.386 4.021 1.00 97.56 84 THR A C 1
ATOM 660 O O . THR A 1 84 ? -12.154 1.287 3.534 1.00 97.56 84 THR A O 1
ATOM 663 N N . GLY A 1 85 ? -13.562 2.593 4.700 1.00 97.69 85 GLY A N 1
ATOM 664 C CA . GLY A 1 85 ? -14.487 1.522 5.064 1.00 97.69 85 GLY A CA 1
ATOM 665 C C . GLY A 1 85 ? -13.847 0.463 5.968 1.00 97.69 85 GLY A C 1
ATOM 666 O O . GLY A 1 85 ? -14.257 -0.694 5.931 1.00 97.69 85 GLY A O 1
ATOM 667 N N . GLY A 1 86 ? -12.795 0.824 6.712 1.00 97.25 86 GLY A N 1
ATOM 668 C CA . GLY A 1 86 ? -12.045 -0.103 7.564 1.00 97.25 86 GLY A CA 1
ATOM 669 C C . GLY A 1 86 ? -11.170 -1.110 6.806 1.00 97.25 86 GLY A C 1
ATOM 670 O O . GLY A 1 86 ? -10.695 -2.070 7.409 1.00 97.25 86 GLY A O 1
ATOM 671 N N . LYS A 1 87 ? -10.944 -0.920 5.500 1.00 97.81 87 LYS A N 1
ATOM 672 C CA . LYS A 1 87 ? -10.079 -1.797 4.698 1.00 97.81 87 LYS A CA 1
ATOM 673 C C . LYS A 1 87 ? -8.605 -1.466 4.897 1.00 97.81 87 LYS A C 1
ATOM 675 O O . LYS A 1 87 ? -8.232 -0.304 5.057 1.00 97.81 87 LYS A O 1
ATOM 680 N N . VAL A 1 88 ? -7.753 -2.488 4.820 1.00 97.62 88 VAL A N 1
ATOM 681 C CA . VAL A 1 88 ? -6.300 -2.294 4.733 1.00 97.62 88 VAL A CA 1
ATOM 682 C C . VAL A 1 88 ? -5.980 -1.575 3.424 1.00 97.62 88 VAL A C 1
ATOM 684 O O . VAL A 1 88 ? -6.431 -1.995 2.361 1.00 97.62 88 VAL A O 1
ATOM 687 N N . ILE A 1 89 ? -5.199 -0.497 3.493 1.00 97.94 89 ILE A N 1
ATOM 688 C CA . ILE A 1 89 ? -4.722 0.232 2.314 1.00 97.94 89 ILE A CA 1
ATOM 689 C C . ILE A 1 89 ? -3.206 0.384 2.415 1.00 97.94 89 ILE A C 1
ATOM 691 O O . ILE A 1 89 ? -2.700 1.043 3.323 1.00 97.94 89 ILE A O 1
ATOM 695 N N . THR A 1 90 ? -2.482 -0.223 1.480 1.00 97.69 90 THR A N 1
ATOM 696 C CA . THR A 1 90 ? -1.026 -0.101 1.336 1.00 97.69 90 THR A CA 1
ATOM 697 C C . THR A 1 90 ? -0.673 0.637 0.043 1.00 97.69 90 THR A C 1
ATOM 699 O O . THR A 1 90 ? -1.539 1.002 -0.756 1.00 97.69 90 THR A O 1
ATOM 702 N N . ARG A 1 91 ? 0.619 0.904 -0.164 1.00 97.88 91 ARG A N 1
ATOM 703 C CA . ARG A 1 91 ? 1.12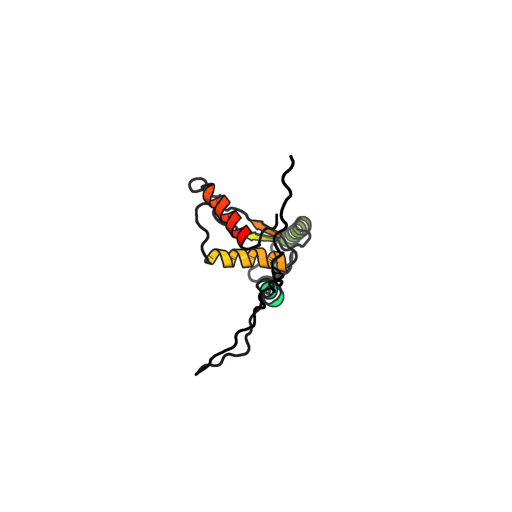0 1.492 -1.409 1.00 97.88 91 ARG A CA 1
ATOM 704 C C . ARG A 1 91 ? 2.511 0.963 -1.727 1.00 97.88 91 ARG A C 1
ATOM 706 O O . ARG A 1 91 ? 3.325 0.827 -0.816 1.00 97.88 91 ARG A O 1
ATOM 713 N N . PHE A 1 92 ? 2.801 0.739 -3.000 1.00 96.81 92 PHE A N 1
ATOM 714 C CA . PHE A 1 92 ? 4.160 0.565 -3.501 1.00 96.81 92 PHE A CA 1
ATOM 715 C C . PHE A 1 92 ? 4.539 1.832 -4.280 1.00 96.81 92 PHE A C 1
ATOM 717 O O . PHE A 1 92 ? 3.920 2.076 -5.319 1.00 96.81 92 PHE A O 1
ATOM 724 N N . PRO A 1 93 ? 5.469 2.664 -3.762 1.00 95.56 93 PRO A N 1
ATOM 725 C CA . PRO A 1 93 ? 5.797 3.940 -4.382 1.00 95.56 93 PRO A CA 1
ATOM 726 C C . PRO A 1 93 ? 7.198 3.975 -5.018 1.00 95.56 93 PRO A C 1
ATOM 728 O O . PRO A 1 93 ? 8.129 4.465 -4.383 1.00 95.56 93 PRO A O 1
ATOM 731 N N . PRO A 1 94 ? 7.392 3.408 -6.221 1.00 94.06 94 PRO A N 1
ATOM 732 C CA . PRO A 1 94 ? 8.670 3.488 -6.917 1.00 94.06 94 PRO 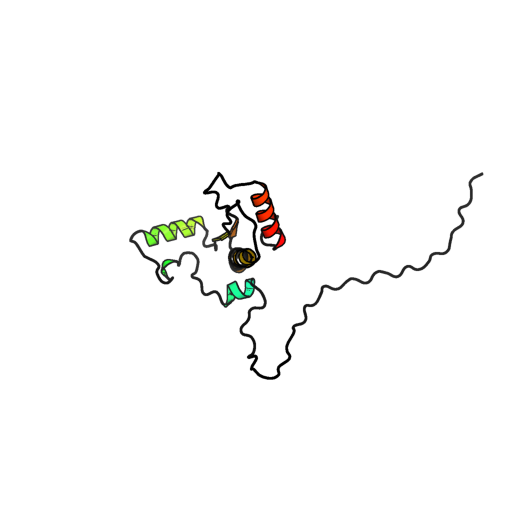A CA 1
ATOM 733 C C . PRO A 1 94 ? 8.864 4.863 -7.571 1.00 94.06 94 PRO A C 1
ATOM 735 O O . PRO A 1 94 ? 7.908 5.455 -8.074 1.00 94.06 94 PRO A O 1
ATOM 738 N N . GLU A 1 95 ? 10.106 5.338 -7.620 1.00 90.94 95 GLU A N 1
ATOM 739 C CA . GLU A 1 95 ? 10.478 6.475 -8.468 1.00 90.94 95 GLU A CA 1
ATOM 740 C C . GLU A 1 95 ? 10.520 6.027 -9.945 1.00 90.94 95 GLU A C 1
ATOM 742 O O . GLU A 1 95 ? 11.150 5.007 -10.252 1.00 90.94 95 GLU A O 1
ATOM 747 N N . PRO A 1 96 ? 9.899 6.759 -10.887 1.00 85.38 96 PRO A N 1
ATOM 748 C CA . PRO A 1 96 ? 9.873 6.403 -12.308 1.00 85.38 96 PRO A CA 1
ATOM 749 C C . PRO A 1 96 ? 11.128 6.875 -13.069 1.00 85.38 96 PRO A C 1
ATOM 751 O O . PRO A 1 96 ? 11.064 7.311 -14.217 1.00 85.38 96 PRO A O 1
ATOM 754 N N . ASN A 1 97 ? 12.292 6.796 -12.427 1.00 85.19 97 ASN A N 1
ATOM 755 C CA . ASN A 1 97 ? 13.580 7.248 -12.965 1.00 85.19 97 ASN A CA 1
ATOM 756 C C . ASN A 1 97 ? 14.658 6.145 -12.966 1.00 85.19 97 ASN A C 1
ATOM 758 O O . ASN A 1 97 ? 15.823 6.400 -13.281 1.00 85.19 97 ASN A O 1
ATOM 762 N N . GLY A 1 98 ? 14.289 4.914 -12.595 1.00 82.06 98 GLY A N 1
ATOM 763 C CA . GLY A 1 98 ? 15.224 3.814 -12.399 1.00 82.06 98 GLY A CA 1
ATOM 764 C C . GLY A 1 98 ? 14.608 2.433 -12.604 1.00 82.06 98 GLY A C 1
ATOM 765 O O . GLY A 1 98 ? 13.400 2.263 -12.750 1.00 82.06 98 GLY A O 1
ATOM 766 N N . VAL A 1 99 ? 15.474 1.417 -12.632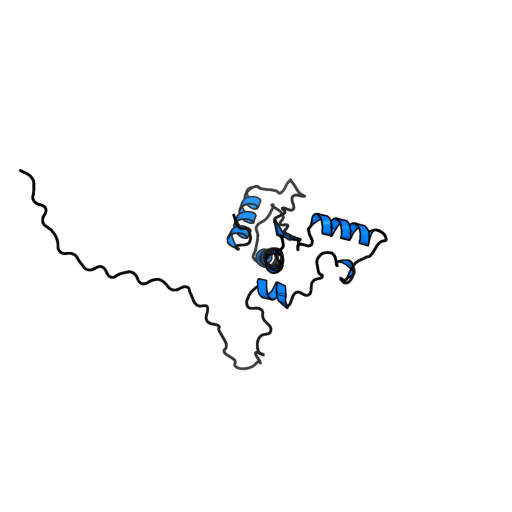 1.00 85.94 99 VAL A N 1
ATOM 767 C CA . VAL A 1 99 ? 15.083 0.021 -12.876 1.00 85.94 99 VAL A CA 1
ATOM 768 C C . VAL A 1 99 ? 14.827 -0.703 -11.560 1.00 85.94 99 VAL A C 1
ATOM 770 O O . VAL A 1 99 ? 15.659 -0.692 -10.648 1.00 85.94 99 VAL A O 1
ATOM 773 N N . LEU A 1 100 ? 13.707 -1.422 -11.486 1.00 93.69 100 LEU A N 1
ATOM 774 C CA . LEU A 1 100 ? 13.442 -2.311 -10.364 1.00 93.69 100 LEU A CA 1
ATOM 775 C C . LEU A 1 100 ? 14.457 -3.463 -10.331 1.00 93.69 100 LEU A C 1
ATOM 777 O O . LEU A 1 100 ? 14.508 -4.305 -11.220 1.00 93.69 100 LEU A O 1
ATOM 781 N N . HIS A 1 101 ? 15.239 -3.538 -9.261 1.00 94.38 101 HIS A N 1
ATOM 782 C CA . HIS A 1 101 ? 16.064 -4.703 -8.929 1.00 94.38 101 HIS A CA 1
ATOM 783 C C . HIS A 1 101 ? 15.378 -5.660 -7.934 1.00 94.38 101 HIS A C 1
ATOM 785 O O . HIS A 1 101 ? 14.344 -5.338 -7.350 1.00 94.38 101 HIS A O 1
ATOM 791 N N . ILE A 1 102 ? 16.021 -6.792 -7.619 1.00 95.31 102 ILE A N 1
ATOM 792 C CA . ILE A 1 102 ? 15.487 -7.849 -6.734 1.00 95.31 102 ILE A CA 1
ATOM 793 C C . ILE A 1 102 ? 15.017 -7.359 -5.353 1.00 95.31 102 ILE A C 1
ATOM 795 O O . ILE A 1 102 ? 14.020 -7.852 -4.831 1.00 95.31 102 ILE A O 1
ATOM 799 N N . GLY A 1 103 ? 15.661 -6.340 -4.775 1.00 94.69 103 GLY A N 1
ATOM 800 C CA . GLY A 1 103 ? 15.184 -5.703 -3.538 1.00 94.69 103 GLY A CA 1
ATOM 801 C C . GLY A 1 103 ? 13.733 -5.195 -3.620 1.00 94.69 103 GLY A C 1
ATOM 802 O O . GLY A 1 103 ? 12.975 -5.343 -2.661 1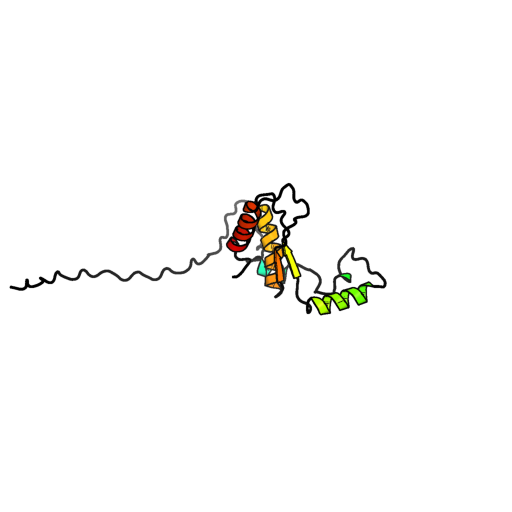.00 94.69 103 GLY A O 1
ATOM 803 N N . HIS A 1 104 ? 13.297 -4.698 -4.78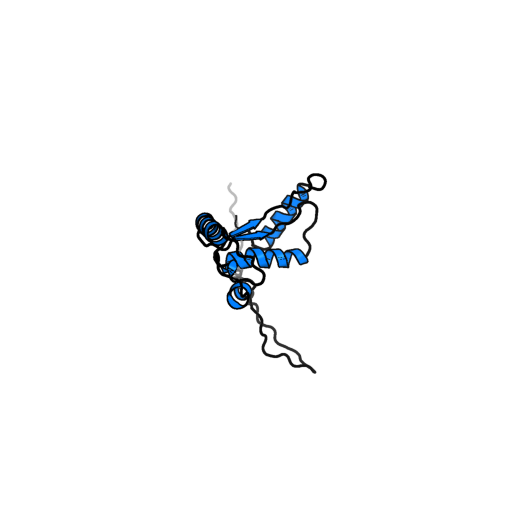2 1.00 96.31 104 HIS A N 1
ATOM 804 C CA . HIS A 1 104 ? 11.917 -4.261 -4.994 1.00 96.31 104 HIS A CA 1
ATOM 805 C C . HIS A 1 104 ? 10.929 -5.424 -4.985 1.00 96.31 104 HIS A C 1
ATOM 807 O O . HIS A 1 104 ? 9.797 -5.238 -4.550 1.00 96.31 104 HIS A O 1
ATOM 813 N N . ALA A 1 105 ? 11.345 -6.639 -5.356 1.00 94.19 105 ALA A N 1
ATOM 814 C CA . ALA A 1 105 ? 10.474 -7.808 -5.267 1.00 94.19 105 ALA A CA 1
ATOM 815 C C . ALA A 1 105 ? 10.010 -8.058 -3.821 1.00 94.19 105 ALA A C 1
ATOM 817 O O . ALA A 1 105 ? 8.863 -8.453 -3.604 1.00 94.19 105 ALA A O 1
ATOM 818 N N . LYS A 1 106 ? 10.851 -7.768 -2.815 1.00 93.69 106 LYS A N 1
ATOM 819 C CA . LYS A 1 106 ? 10.448 -7.817 -1.399 1.00 93.69 106 LYS A CA 1
ATOM 820 C C . LYS A 1 106 ? 9.404 -6.747 -1.086 1.00 93.69 106 LYS A C 1
ATOM 822 O O . LYS A 1 106 ? 8.373 -7.065 -0.501 1.00 93.69 106 LYS A O 1
ATOM 827 N N . ALA A 1 107 ? 9.639 -5.502 -1.496 1.00 95.19 107 ALA A N 1
ATOM 828 C CA . ALA A 1 107 ? 8.710 -4.398 -1.254 1.00 95.19 107 ALA A CA 1
ATOM 829 C C . ALA A 1 107 ? 7.343 -4.636 -1.922 1.00 95.19 107 ALA A C 1
ATOM 831 O O . ALA A 1 107 ? 6.306 -4.438 -1.291 1.00 95.19 107 ALA A O 1
ATOM 832 N N . ILE A 1 108 ? 7.338 -5.128 -3.162 1.00 95.31 108 ILE A N 1
ATOM 833 C CA . ILE A 1 108 ? 6.133 -5.513 -3.901 1.00 95.31 108 ILE A CA 1
ATOM 834 C C . ILE A 1 108 ? 5.392 -6.630 -3.155 1.00 95.31 108 ILE A C 1
ATOM 836 O O . ILE A 1 108 ? 4.202 -6.506 -2.870 1.00 95.31 108 ILE A O 1
ATOM 840 N N . ASN A 1 109 ? 6.086 -7.706 -2.773 1.00 94.25 109 ASN A N 1
ATOM 841 C CA . ASN A 1 109 ? 5.456 -8.817 -2.060 1.00 94.25 109 ASN A CA 1
ATOM 842 C C . ASN A 1 109 ? 4.896 -8.416 -0.692 1.00 94.25 109 ASN A C 1
ATOM 844 O O . ASN A 1 109 ? 3.826 -8.895 -0.334 1.00 94.25 109 ASN A O 1
ATOM 848 N N . ILE A 1 110 ? 5.564 -7.527 0.045 1.00 94.31 110 ILE A N 1
ATOM 849 C CA . ILE A 1 110 ? 5.056 -7.029 1.327 1.00 94.31 110 ILE A CA 1
ATOM 850 C C . ILE A 1 110 ? 3.817 -6.161 1.113 1.00 94.31 110 ILE A C 1
ATOM 852 O O . ILE A 1 110 ? 2.774 -6.455 1.684 1.00 94.31 110 ILE A O 1
ATOM 856 N N . ASN A 1 111 ? 3.889 -5.127 0.272 1.00 95.88 111 ASN A N 1
ATOM 857 C CA . ASN A 1 111 ? 2.785 -4.174 0.137 1.00 95.88 111 ASN A CA 1
ATOM 858 C C . ASN A 1 111 ? 1.534 -4.818 -0.473 1.00 95.88 111 ASN A C 1
ATOM 860 O O . ASN A 1 111 ? 0.452 -4.730 0.113 1.00 95.88 111 ASN A O 1
ATOM 864 N N . PHE A 1 112 ? 1.680 -5.510 -1.606 1.00 95.62 112 PHE A N 1
ATOM 865 C CA . PHE A 1 112 ? 0.554 -6.165 -2.272 1.00 95.62 112 PHE A CA 1
ATOM 866 C C . PHE A 1 112 ? 0.113 -7.433 -1.538 1.00 95.62 112 PHE A C 1
ATOM 868 O O . PHE A 1 112 ? -1.082 -7.706 -1.442 1.00 95.62 112 PHE A O 1
ATOM 875 N N . GLY A 1 113 ? 1.059 -8.206 -0.995 1.00 93.62 113 GLY A N 1
ATOM 876 C CA . GLY A 1 113 ? 0.747 -9.416 -0.235 1.00 93.62 113 GLY A CA 1
ATOM 877 C C . GLY A 1 113 ? -0.000 -9.110 1.057 1.00 93.62 113 GLY A C 1
ATOM 878 O O . GLY A 1 113 ? -0.971 -9.797 1.354 1.00 93.62 113 GLY A O 1
ATOM 879 N N . TYR A 1 114 ? 0.382 -8.052 1.780 1.00 95.44 114 TYR A N 1
ATOM 880 C CA . TYR A 1 114 ? -0.325 -7.630 2.988 1.00 95.44 114 TYR A CA 1
ATOM 881 C C . TYR A 1 114 ? -1.751 -7.161 2.678 1.00 95.44 114 TYR A C 1
ATOM 883 O O . TYR A 1 114 ? -2.696 -7.613 3.320 1.00 95.44 114 TYR A O 1
ATOM 891 N N . ALA A 1 115 ? -1.938 -6.334 1.644 1.00 95.44 115 ALA A N 1
ATOM 892 C CA . ALA A 1 115 ? -3.277 -5.943 1.208 1.00 95.44 115 ALA A CA 1
ATOM 893 C C . ALA A 1 115 ? -4.128 -7.167 0.831 1.00 95.44 115 ALA A C 1
ATOM 895 O O . ALA A 1 115 ? -5.229 -7.326 1.349 1.00 95.44 115 ALA A O 1
ATOM 896 N N . LYS A 1 116 ? -3.605 -8.080 0.003 1.00 94.12 116 LYS A N 1
ATOM 897 C CA . LYS A 1 116 ? -4.323 -9.299 -0.405 1.00 94.12 116 LYS A CA 1
ATOM 898 C C . LYS A 1 116 ? -4.688 -10.190 0.786 1.00 94.12 116 LYS A C 1
ATOM 900 O O . LYS A 1 116 ? -5.823 -10.652 0.879 1.00 94.12 116 LYS A O 1
ATOM 905 N N . ALA A 1 117 ? -3.749 -10.404 1.706 1.00 93.75 117 ALA A N 1
ATOM 906 C CA . ALA A 1 117 ? -3.941 -11.220 2.902 1.00 93.75 117 ALA A CA 1
ATOM 907 C C . ALA A 1 117 ? -5.096 -10.719 3.786 1.00 93.75 117 ALA A C 1
ATOM 909 O O . ALA A 1 117 ? -5.793 -11.536 4.389 1.00 93.75 117 ALA A O 1
ATOM 910 N N . HIS A 1 118 ? -5.318 -9.403 3.812 1.00 94.88 118 HIS A N 1
ATOM 911 C CA . HIS A 1 118 ? -6.297 -8.724 4.666 1.00 94.88 118 HIS A CA 1
ATOM 912 C C . HIS A 1 118 ? -7.462 -8.094 3.885 1.00 94.88 118 HIS A C 1
ATOM 914 O O . HIS A 1 118 ? -8.078 -7.140 4.357 1.00 94.88 118 HIS A O 1
ATOM 920 N N . ASN A 1 119 ? -7.759 -8.601 2.679 1.00 95.12 119 ASN A N 1
ATOM 921 C CA . ASN A 1 119 ? -8.865 -8.134 1.823 1.00 95.12 119 ASN A CA 1
ATOM 922 C C . ASN A 1 119 ? -8.866 -6.606 1.585 1.00 95.12 119 ASN A C 1
ATOM 924 O O . ASN A 1 119 ? -9.914 -5.963 1.481 1.00 95.12 119 ASN A O 1
ATOM 928 N N . GLY A 1 120 ? -7.669 -6.032 1.528 1.00 95.88 120 GLY A N 1
ATOM 929 C CA . GLY A 1 120 ? -7.393 -4.622 1.325 1.00 95.88 120 GLY A CA 1
ATOM 930 C C . GLY A 1 120 ? -7.056 -4.257 -0.118 1.00 95.88 120 GLY A C 1
ATOM 931 O O . GLY A 1 120 ? -7.216 -5.049 -1.045 1.00 95.88 120 GLY A O 1
ATOM 932 N N . LEU A 1 121 ? -6.555 -3.036 -0.289 1.00 96.75 121 LEU A N 1
ATOM 933 C CA . LEU A 1 121 ? -6.103 -2.475 -1.561 1.00 96.75 121 LEU A CA 1
ATOM 934 C C . LEU A 1 121 ? -4.634 -2.056 -1.457 1.00 96.75 121 LEU A C 1
ATOM 936 O O . LEU A 1 121 ? -4.191 -1.580 -0.413 1.00 96.75 121 LEU A O 1
ATOM 940 N N . CYS A 1 122 ? -3.882 -2.210 -2.543 1.00 97.25 122 CYS A N 1
ATOM 941 C CA . CYS A 1 122 ? -2.521 -1.696 -2.654 1.00 97.25 122 CYS A CA 1
ATOM 942 C C . CYS A 1 122 ? -2.435 -0.787 -3.875 1.00 97.25 122 CYS A C 1
ATOM 944 O O . CYS A 1 122 ? -2.698 -1.228 -4.990 1.00 97.25 122 CYS A O 1
ATOM 946 N N . ASN A 1 123 ? -2.046 0.467 -3.662 1.00 96.44 123 ASN A N 1
ATOM 947 C CA . ASN A 1 123 ? -1.873 1.432 -4.743 1.00 96.44 123 ASN A CA 1
ATOM 948 C C . ASN A 1 123 ? -0.453 1.342 -5.316 1.00 96.44 123 ASN A C 1
ATOM 950 O O . ASN A 1 123 ? 0.518 1.467 -4.564 1.00 96.44 123 ASN A O 1
ATOM 954 N N . LEU A 1 124 ? -0.320 1.187 -6.635 1.00 95.25 124 LEU A N 1
ATOM 955 C CA . LEU A 1 124 ? 0.917 1.527 -7.337 1.00 95.25 124 LEU A CA 1
ATOM 956 C C . LEU A 1 124 ? 0.931 3.048 -7.512 1.00 95.25 124 LEU A C 1
ATOM 958 O O . LEU A 1 124 ? 0.071 3.594 -8.196 1.00 95.25 124 LEU A O 1
ATOM 962 N N . ARG A 1 125 ? 1.837 3.736 -6.817 1.00 95.06 125 ARG A N 1
ATOM 963 C CA . ARG A 1 125 ? 1.876 5.204 -6.797 1.00 95.06 125 ARG A CA 1
ATOM 964 C C . ARG A 1 125 ? 3.274 5.688 -7.131 1.00 95.06 125 ARG A C 1
ATOM 966 O O . ARG A 1 125 ? 4.092 5.769 -6.224 1.00 95.06 125 ARG A O 1
ATOM 973 N N . PHE A 1 126 ? 3.516 6.025 -8.388 1.00 92.56 126 PHE A N 1
ATOM 974 C CA . PHE A 1 126 ? 4.785 6.610 -8.811 1.00 92.56 126 PHE A CA 1
ATOM 975 C C . PHE A 1 126 ? 5.152 7.821 -7.941 1.00 92.56 126 PHE A C 1
ATOM 977 O O . PHE A 1 126 ? 4.289 8.637 -7.616 1.00 92.56 126 PHE A O 1
ATOM 984 N N . ASP A 1 127 ? 6.401 7.865 -7.479 1.00 90.62 127 ASP A N 1
ATOM 985 C CA . ASP A 1 127 ? 6.967 9.013 -6.769 1.00 90.62 127 ASP A CA 1
ATOM 986 C C . ASP A 1 127 ? 7.628 9.939 -7.796 1.00 90.62 127 ASP A C 1
ATOM 988 O O . ASP A 1 127 ? 8.816 9.827 -8.091 1.00 90.62 127 ASP A O 1
ATOM 992 N N . ASP A 1 128 ? 6.804 10.791 -8.400 1.00 86.50 128 ASP A N 1
ATOM 993 C CA . ASP A 1 128 ? 7.102 11.716 -9.501 1.00 86.50 128 ASP A CA 1
ATOM 994 C C . ASP A 1 128 ? 7.440 13.132 -8.998 1.00 86.50 128 ASP A C 1
ATOM 996 O O . ASP A 1 128 ? 7.128 14.167 -9.588 1.00 86.50 128 ASP A O 1
ATOM 1000 N N . THR A 1 129 ? 8.084 13.206 -7.833 1.00 87.38 129 THR A N 1
ATOM 1001 C CA . THR A 1 129 ? 8.471 14.488 -7.231 1.00 87.38 129 THR A CA 1
ATOM 1002 C C . THR A 1 129 ? 9.621 15.180 -7.972 1.00 87.38 129 THR A C 1
ATOM 1004 O O . THR A 1 129 ? 9.936 16.331 -7.656 1.00 87.38 129 THR A O 1
ATOM 1007 N N . ASN A 1 130 ? 10.245 14.518 -8.957 1.00 81.31 130 ASN A N 1
ATOM 1008 C CA . ASN A 1 130 ? 11.391 15.030 -9.703 1.00 81.31 130 ASN A CA 1
ATOM 1009 C C . ASN A 1 130 ? 11.226 14.882 -11.232 1.00 81.31 130 ASN A C 1
ATOM 1011 O O . ASN A 1 130 ? 11.797 13.956 -11.818 1.00 81.31 130 ASN A O 1
ATOM 1015 N N . PRO A 1 131 ? 10.563 15.848 -11.893 1.00 74.56 131 PRO A N 1
ATOM 1016 C CA . PRO A 1 131 ? 10.159 15.741 -13.297 1.00 74.56 131 PRO A CA 1
ATOM 1017 C C . PRO A 1 131 ? 11.321 15.696 -14.301 1.00 74.56 131 PRO A C 1
ATOM 1019 O O . PRO A 1 131 ? 11.130 15.295 -15.444 1.00 74.56 131 PRO A O 1
ATOM 1022 N N . GLU A 1 132 ? 12.539 16.092 -13.915 1.00 71.94 132 GLU A N 1
ATOM 1023 C CA . GLU A 1 132 ? 13.690 16.115 -14.833 1.00 71.94 132 GLU A CA 1
ATOM 1024 C C . GLU A 1 132 ? 14.289 14.727 -15.105 1.00 71.94 132 GLU A C 1
ATOM 1026 O O . GLU A 1 132 ? 15.094 14.572 -16.024 1.00 71.94 132 GLU A O 1
ATOM 1031 N N . LYS A 1 133 ? 13.941 13.719 -14.299 1.00 70.56 133 LYS A N 1
ATOM 1032 C CA . LYS A 1 133 ? 14.535 12.373 -14.371 1.00 70.56 133 LYS A CA 1
ATOM 1033 C C . LYS A 1 133 ? 13.557 11.294 -14.825 1.00 70.56 133 LYS A C 1
ATOM 1035 O O . LYS A 1 133 ? 13.900 10.115 -14.797 1.00 70.56 133 LYS A O 1
ATOM 1040 N N . GLU A 1 134 ? 12.352 11.686 -15.206 1.00 75.44 134 GLU A N 1
ATOM 1041 C CA . GLU A 1 134 ? 11.270 10.760 -15.508 1.00 75.44 134 GLU A CA 1
ATOM 1042 C C . GLU A 1 134 ? 11.290 10.383 -16.983 1.00 75.44 134 GLU A C 1
ATOM 1044 O O . GLU A 1 134 ? 11.310 11.237 -17.870 1.00 75.44 134 GLU A O 1
ATOM 1049 N N . GLU A 1 135 ? 11.275 9.082 -17.254 1.00 81.12 135 GLU A N 1
ATOM 1050 C CA . GLU A 1 135 ? 11.159 8.568 -18.612 1.00 81.12 135 GLU A CA 1
ATOM 1051 C C . GLU A 1 135 ? 10.019 7.554 -18.661 1.00 81.12 135 GLU A C 1
ATOM 1053 O O . GLU A 1 135 ? 9.974 6.625 -17.854 1.00 81.12 135 GLU A O 1
ATOM 1058 N N . GLU A 1 136 ? 9.134 7.680 -19.654 1.00 86.62 136 GLU A N 1
ATOM 1059 C CA . GLU A 1 136 ? 7.978 6.790 -19.855 1.00 86.62 136 GLU A CA 1
ATOM 1060 C C . GLU A 1 136 ? 8.368 5.301 -19.829 1.00 86.62 136 GLU A C 1
ATOM 1062 O O . GLU A 1 136 ? 7.668 4.473 -19.250 1.00 86.62 136 GLU A O 1
ATOM 1067 N N . LYS A 1 137 ? 9.557 4.963 -20.349 1.00 89.12 137 LYS A N 1
ATOM 1068 C CA . LYS A 1 137 ? 10.095 3.592 -20.340 1.00 89.12 137 LYS A CA 1
ATOM 1069 C C . LYS A 1 137 ? 10.171 2.976 -18.936 1.00 89.12 137 LYS A C 1
ATOM 1071 O O . LYS A 1 137 ? 10.024 1.763 -18.800 1.00 89.12 137 LYS A O 1
ATOM 1076 N N . PHE A 1 138 ? 10.427 3.780 -17.901 1.00 90.19 138 PHE A N 1
ATOM 1077 C CA . PHE A 1 138 ? 10.502 3.295 -16.526 1.00 90.19 138 PHE A CA 1
ATOM 1078 C C . PHE A 1 138 ? 9.110 3.065 -15.946 1.00 90.19 138 PHE A C 1
ATOM 1080 O O . PHE A 1 138 ? 8.928 2.067 -15.255 1.00 90.19 138 PHE A O 1
ATOM 1087 N N . PHE A 1 139 ? 8.122 3.902 -16.285 1.00 90.06 139 PHE A N 1
ATOM 1088 C CA . PHE A 1 139 ? 6.725 3.666 -15.910 1.00 90.06 139 PHE A CA 1
ATOM 1089 C C . PHE A 1 139 ? 6.249 2.310 -16.430 1.00 90.06 139 PHE A C 1
ATOM 1091 O O . PHE A 1 139 ? 5.875 1.452 -15.632 1.00 90.06 139 PHE A O 1
ATOM 1098 N N . THR A 1 140 ? 6.365 2.075 -17.742 1.00 90.62 140 THR A N 1
ATOM 1099 C CA . THR A 1 140 ? 5.941 0.808 -18.356 1.00 90.62 140 THR A CA 1
ATOM 1100 C C . THR A 1 140 ? 6.686 -0.381 -17.750 1.00 90.62 140 THR A C 1
ATOM 1102 O O . THR A 1 140 ? 6.065 -1.361 -17.349 1.00 90.62 140 THR A O 1
ATOM 1105 N N . ALA A 1 141 ? 8.012 -0.283 -17.592 1.00 93.00 141 ALA A N 1
ATOM 1106 C CA . ALA A 1 141 ? 8.806 -1.372 -17.024 1.00 93.00 141 ALA A CA 1
ATOM 1107 C C . ALA A 1 141 ? 8.428 -1.694 -15.567 1.00 93.00 141 ALA A C 1
ATOM 1109 O O . ALA A 1 141 ? 8.445 -2.856 -15.160 1.00 93.00 141 ALA A O 1
ATOM 1110 N N . ILE A 1 142 ? 8.092 -0.681 -14.765 1.00 93.94 142 ILE A N 1
ATOM 1111 C CA . ILE A 1 142 ? 7.631 -0.863 -13.387 1.00 93.94 142 ILE A CA 1
ATOM 1112 C C . ILE A 1 142 ? 6.271 -1.567 -13.368 1.00 93.94 142 ILE A C 1
ATOM 1114 O O . ILE A 1 142 ? 6.115 -2.538 -12.623 1.00 93.94 142 ILE A O 1
ATOM 1118 N N . GLU A 1 143 ? 5.306 -1.114 -14.175 1.00 92.44 143 GLU A N 1
ATOM 1119 C CA . GLU A 1 143 ? 3.981 -1.744 -14.269 1.00 92.44 143 GLU A CA 1
ATOM 1120 C C . GLU A 1 143 ? 4.094 -3.206 -14.701 1.00 92.44 143 GLU A C 1
ATOM 1122 O O . GLU A 1 143 ? 3.556 -4.089 -14.027 1.00 92.44 143 GLU A O 1
ATOM 1127 N N . ASP A 1 144 ? 4.889 -3.475 -15.738 1.00 93.62 144 ASP A N 1
ATOM 1128 C CA . ASP A 1 144 ? 5.134 -4.820 -16.256 1.00 93.62 144 ASP A CA 1
ATOM 1129 C C . ASP A 1 144 ? 5.707 -5.753 -15.186 1.00 93.62 144 ASP A C 1
ATOM 1131 O O . ASP A 1 144 ? 5.282 -6.902 -15.067 1.00 93.62 144 ASP A O 1
ATOM 1135 N N . MET A 1 145 ? 6.641 -5.282 -14.357 1.00 94.19 145 MET A N 1
ATOM 1136 C CA . MET A 1 145 ? 7.211 -6.092 -13.273 1.00 94.19 145 MET A CA 1
ATOM 1137 C C . MET A 1 145 ? 6.207 -6.371 -12.154 1.00 94.19 145 MET A C 1
ATOM 1139 O O . MET A 1 145 ? 6.178 -7.477 -11.605 1.00 94.19 145 MET A O 1
ATOM 1143 N N . VAL A 1 146 ? 5.360 -5.400 -11.810 1.00 92.69 146 VAL A N 1
ATOM 1144 C CA . VAL A 1 146 ? 4.293 -5.603 -10.820 1.00 92.69 146 VAL A CA 1
ATOM 1145 C C . VAL A 1 146 ? 3.238 -6.583 -11.361 1.00 92.69 146 VAL A C 1
ATOM 1147 O O . VAL A 1 146 ? 2.783 -7.462 -10.618 1.00 92.69 146 VAL A O 1
ATOM 1150 N N . HIS A 1 147 ? 2.898 -6.490 -12.651 1.00 92.44 147 HIS A N 1
ATOM 1151 C CA . HIS A 1 147 ? 2.012 -7.421 -13.361 1.00 92.44 147 HIS A CA 1
ATOM 1152 C C . HIS A 1 147 ? 2.606 -8.829 -13.414 1.00 92.44 147 HIS A C 1
ATOM 1154 O O . HIS A 1 147 ? 1.942 -9.797 -13.044 1.00 92.44 147 HIS A O 1
ATOM 1160 N N . TRP A 1 148 ? 3.878 -8.946 -13.795 1.00 93.88 148 TRP A N 1
ATOM 1161 C CA . TRP A 1 148 ? 4.592 -10.216 -13.906 1.00 93.88 148 TRP A CA 1
ATOM 1162 C C . TRP A 1 148 ? 4.654 -10.974 -12.573 1.00 93.88 148 TRP A C 1
ATOM 1164 O O . TRP A 1 148 ? 4.491 -12.192 -12.539 1.00 93.88 148 TRP A O 1
ATOM 1174 N N . LEU A 1 149 ? 4.790 -10.260 -11.450 1.00 91.44 149 LEU A N 1
ATOM 1175 C CA . LEU A 1 149 ? 4.742 -10.844 -10.102 1.00 91.44 149 LEU A CA 1
ATOM 1176 C C . LEU A 1 149 ? 3.317 -11.177 -9.609 1.00 91.44 149 LEU A C 1
ATOM 1178 O O . LEU A 1 149 ? 3.139 -11.562 -8.445 1.00 91.44 149 LEU A O 1
ATOM 1182 N N . GLY A 1 150 ? 2.303 -11.020 -10.464 1.00 85.50 150 GLY A N 1
ATOM 1183 C CA . GLY A 1 150 ? 0.910 -11.378 -10.201 1.00 85.50 150 GLY A CA 1
ATOM 1184 C C . GLY A 1 150 ? 0.237 -10.502 -9.147 1.00 85.50 150 GLY A C 1
ATOM 1185 O O . GLY A 1 150 ? -0.577 -11.002 -8.367 1.00 85.50 150 GLY A O 1
ATOM 1186 N N . LYS A 1 151 ? 0.631 -9.225 -9.038 1.00 83.06 151 LYS A N 1
ATOM 1187 C CA . LYS A 1 151 ? 0.134 -8.316 -7.989 1.00 83.06 151 LYS A CA 1
ATOM 1188 C C . LYS A 1 151 ? -0.960 -7.352 -8.433 1.00 83.06 151 LYS A C 1
ATOM 1190 O O . LYS A 1 151 ? -1.673 -6.837 -7.576 1.00 83.06 151 LYS A O 1
ATOM 1195 N N . LEU A 1 152 ? -1.119 -7.153 -9.735 1.00 73.62 152 LEU A N 1
ATOM 1196 C CA . LEU A 1 152 ? -2.237 -6.428 -10.330 1.00 73.62 152 LEU A CA 1
ATOM 1197 C C . LEU A 1 152 ? -3.004 -7.408 -11.220 1.00 73.62 152 LEU A C 1
ATOM 1199 O O . LEU A 1 152 ? -2.408 -8.160 -11.989 1.00 73.62 152 LEU A O 1
ATOM 1203 N N . SER A 1 153 ? -4.320 -7.440 -11.058 1.00 59.59 153 SER A N 1
ATOM 1204 C CA . SER A 1 153 ? -5.238 -8.170 -11.929 1.00 59.59 153 SER A CA 1
ATOM 1205 C C . SER A 1 153 ? -5.876 -7.177 -12.896 1.00 59.59 153 SER A C 1
ATOM 1207 O O . SER A 1 153 ? -6.405 -6.168 -12.426 1.00 59.59 153 SER A O 1
ATOM 1209 N N . LEU A 1 154 ? -5.813 -7.469 -14.199 1.00 41.03 154 LEU A N 1
ATOM 1210 C CA . LEU A 1 154 ? -6.617 -6.799 -15.230 1.00 41.03 154 LEU A CA 1
ATOM 1211 C C . LEU A 1 154 ? -8.116 -7.040 -15.007 1.00 41.03 154 LEU A C 1
ATOM 1213 O O . LEU A 1 154 ? -8.464 -8.155 -14.549 1.00 41.03 154 LEU A O 1
#

Organism: Strongylus vulgaris (NCBI:txid40348)

InterPro domains:
  IPR000924 Glutamyl/glutaminyl-tRNA synthetase [PR00987] (91-103)
  IPR000924 Glutamyl/glutaminyl-tRNA synthetase [PR00987] (105-116)
  IPR000924 Glutamyl/glutaminyl-tRNA synthetase [PR00987] (120-133)
  IPR001412 Aminoacyl-tRNA synthetase, class I, conserved site [PS00178] (94-105)
  IPR007638 Glutaminyl-tRNA synthetase, class Ib, non-specific RNA-binding domain 2 [PF04557] (9-78)
  IPR014729 Rossmann-like alpha/beta/alpha sandwich fold [G3DSA:3.40.50.620] (46-152)
  IPR020058 Glutamyl/glutaminyl-tRNA synthetase, class Ib, catalytic domain [PF00749] (87-150)
  IPR050132 Glutamine/Glutamate--tRNA Ligase [PTHR43097] (12-150)

pLDDT: mean 77.63, std 24.55, range [28.78, 98.56]